Protein AF-U9SS74-F1 (afdb_monomer)

pLDDT: mean 90.5, std 5.89, range [59.97, 96.69]

Foldseek 3Di:
DAKDKDADPDFDCQPHQKTWGIKIFPCVDDPVRNVVVVVVSVVSLVVVCVDPLNVLQVVDKDWDWADDDPPMIITMIGGPPVSSVVSNVVVVCCVVPVD

Solvent-accessible surface area (backbone atoms only — not comparable to full-atom values): 5568 Å² total; per-residue (Å²): 115,79,69,48,72,50,70,50,94,71,75,51,57,91,89,44,49,52,27,58,50,27,39,40,31,41,75,86,33,52,69,69,62,42,50,52,54,52,52,54,53,51,46,53,52,50,61,57,36,66,37,80,87,29,56,56,39,65,79,45,63,48,80,48,77,43,82,76,51,91,60,33,28,35,38,34,40,36,36,40,63,68,38,40,52,54,47,51,51,50,55,51,47,27,72,74,68,78,102

Nearest PDB structures (foldseek):
  2k3i-assembly1_A  TM=3.316E-01  e=5.919E-01  Shigella flexneri 2a
  2op5-assembly2_D  TM=3.644E-01  e=1.176E+00  uncultured marine organism
  2g0j-assembly2_C  TM=2.868E-01  e=9.163E-01  Streptococcus mutans
  5ok8-assembly1_A  TM=3.237E-01  e=1.711E+00  Helicobacter pylori J99
  5loq-assembly1_E  TM=3.351E-01  e=5.262E+00  Listeria monocytogenes

Organism: Rhizophagus irregularis (strain DAOM 181602 / DAOM 197198 / MUCL 43194) (NCBI:txid747089)

Sequence (99 aa):
MTINYIIENVLSWDNKPIVKIGTIENIEGTPDSVSKALAFLGRKCLDFIDDREHAAFKKSYRIEIVPVNHPQWEFQLHISAENWFVTLKLKTLKRKYGV

Secondary structure (DSSP, 8-state):
---EEEE-SS---SSSSEEEEEEEE-TTS-HHHHHHHHHHHHHHHHHHHHSGGGTTGGGSEEEEEEEEETTEEEEEEEEPHHHHHHHHHHHHHHHHH--

Radius of gyration: 15.29 Å; Cα contacts (8 Å, |Δi|>4): 147; chains: 1; bounding box: 38×22×42 Å

Structure (mmCIF, N/CA/C/O backbone):
data_AF-U9SS74-F1
#
_entry.id   AF-U9SS74-F1
#
loop_
_atom_site.group_PDB
_atom_site.id
_atom_site.type_symbol
_atom_site.label_atom_id
_atom_site.label_alt_id
_atom_site.label_comp_id
_atom_site.label_asym_id
_atom_site.label_entity_id
_atom_site.label_seq_id
_atom_site.pdbx_PDB_ins_code
_atom_site.Cartn_x
_atom_site.Cartn_y
_atom_site.Cartn_z
_atom_site.occupancy
_atom_site.B_iso_or_equiv
_atom_site.auth_seq_id
_atom_site.auth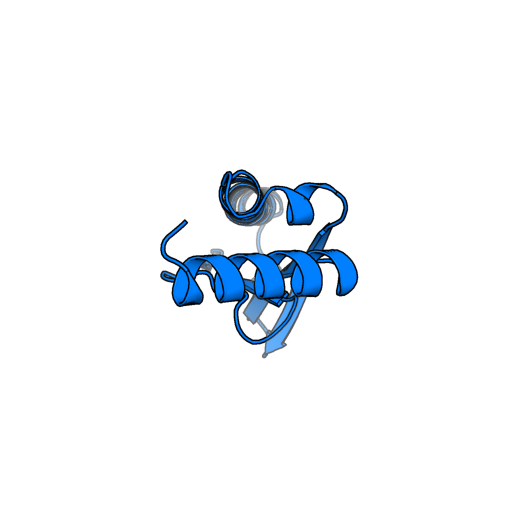_comp_id
_atom_site.auth_asym_id
_atom_site.auth_atom_id
_atom_site.pdbx_PDB_model_num
ATOM 1 N N . MET A 1 1 ? -14.116 -2.855 21.845 1.00 61.53 1 MET A N 1
ATOM 2 C CA . MET A 1 1 ? -13.990 -3.746 20.672 1.00 61.53 1 MET A CA 1
ATOM 3 C C . MET A 1 1 ? -12.518 -3.907 20.350 1.00 61.53 1 MET A C 1
ATOM 5 O O . MET A 1 1 ? -11.782 -2.939 20.511 1.00 61.53 1 MET A O 1
ATOM 9 N N . THR A 1 2 ? -12.099 -5.105 19.951 1.00 74.25 2 THR A N 1
ATOM 10 C CA . THR A 1 2 ? -10.714 -5.391 19.549 1.00 74.25 2 THR A CA 1
ATOM 11 C C . THR A 1 2 ? -10.602 -5.259 18.036 1.00 74.25 2 THR A C 1
ATOM 13 O O . THR A 1 2 ? -11.475 -5.734 17.309 1.00 74.25 2 THR A O 1
ATOM 16 N N . ILE A 1 3 ? -9.546 -4.598 17.571 1.00 85.56 3 ILE A N 1
ATOM 17 C CA . ILE A 1 3 ? -9.233 -4.502 16.146 1.00 85.56 3 ILE A CA 1
ATOM 18 C C . ILE A 1 3 ? -8.542 -5.775 15.706 1.00 85.56 3 ILE A C 1
ATOM 20 O O . ILE A 1 3 ? -7.561 -6.192 16.321 1.00 85.56 3 ILE A O 1
ATOM 24 N N . ASN A 1 4 ? -9.028 -6.332 14.604 1.00 87.81 4 ASN A N 1
ATOM 25 C CA . ASN A 1 4 ? -8.369 -7.422 13.908 1.00 87.81 4 ASN A CA 1
ATOM 26 C C . ASN A 1 4 ? -7.812 -6.878 12.597 1.00 87.81 4 ASN A C 1
ATOM 28 O O . ASN A 1 4 ? -8.474 -6.101 11.910 1.00 87.81 4 ASN A O 1
ATOM 32 N N . TYR A 1 5 ? -6.596 -7.277 12.245 1.00 89.12 5 TYR A N 1
ATOM 33 C CA . TYR A 1 5 ? -6.031 -6.973 10.939 1.00 89.12 5 TYR A CA 1
ATOM 34 C C . TYR A 1 5 ? -5.257 -8.172 10.404 1.00 89.12 5 TYR A C 1
ATOM 36 O O . TYR A 1 5 ? -4.705 -8.967 11.165 1.00 89.12 5 TYR A O 1
ATOM 44 N N . ILE A 1 6 ? -5.226 -8.287 9.082 1.00 92.25 6 ILE A N 1
ATOM 45 C CA . ILE A 1 6 ? -4.502 -9.324 8.349 1.00 92.25 6 ILE A CA 1
ATOM 46 C C . ILE A 1 6 ? -3.612 -8.620 7.333 1.00 92.25 6 ILE A C 1
ATOM 48 O O . ILE A 1 6 ? -4.040 -7.658 6.698 1.00 92.25 6 ILE A O 1
ATOM 52 N N . ILE A 1 7 ? -2.377 -9.092 7.186 1.00 92.88 7 ILE A N 1
ATOM 53 C CA . ILE A 1 7 ? -1.465 -8.651 6.130 1.00 92.88 7 ILE A CA 1
ATOM 54 C C . ILE A 1 7 ? -1.508 -9.679 5.009 1.00 92.88 7 ILE A C 1
ATOM 56 O O . ILE A 1 7 ? -1.491 -10.883 5.263 1.00 92.88 7 ILE A O 1
ATOM 60 N N . GLU A 1 8 ? -1.547 -9.198 3.774 1.00 93.19 8 GLU A N 1
ATOM 61 C CA . GLU A 1 8 ? -1.442 -10.056 2.603 1.00 93.19 8 GLU A CA 1
ATOM 62 C C . GLU A 1 8 ? -0.061 -10.718 2.557 1.00 93.19 8 GLU A C 1
ATOM 64 O O . GLU A 1 8 ? 0.974 -10.051 2.587 1.00 93.19 8 GLU A O 1
ATOM 69 N N . ASN A 1 9 ? -0.040 -12.048 2.452 1.00 87.81 9 ASN A N 1
ATOM 70 C CA . ASN A 1 9 ? 1.209 -12.815 2.403 1.00 87.81 9 ASN A CA 1
ATOM 71 C C . ASN A 1 9 ? 2.023 -12.526 1.134 1.00 87.81 9 ASN A C 1
ATOM 73 O O . ASN A 1 9 ? 3.246 -12.653 1.139 1.00 87.81 9 ASN A O 1
ATOM 77 N N . VAL A 1 10 ? 1.346 -12.167 0.038 1.00 90.12 10 VAL A N 1
ATOM 78 C CA . VAL A 1 10 ? 1.971 -11.872 -1.253 1.00 90.12 10 VAL A CA 1
ATOM 79 C C . VAL A 1 10 ? 1.448 -10.540 -1.768 1.00 90.12 10 VAL A C 1
ATOM 81 O O . VAL A 1 10 ? 0.292 -10.417 -2.167 1.00 90.12 10 VAL A O 1
ATOM 84 N N . LEU A 1 11 ? 2.334 -9.547 -1.801 1.00 92.25 11 LEU A N 1
ATOM 85 C CA . LEU A 1 11 ? 2.043 -8.225 -2.342 1.00 92.25 11 LEU A CA 1
ATOM 86 C C . LEU A 1 11 ? 2.284 -8.233 -3.853 1.00 92.25 11 LEU A C 1
ATOM 88 O O . LEU A 1 11 ? 3.406 -8.451 -4.308 1.00 92.25 11 LEU A O 1
ATOM 92 N N . SER A 1 12 ? 1.231 -8.002 -4.640 1.00 91.44 12 SER A N 1
ATOM 93 C CA . SER A 1 12 ? 1.306 -8.025 -6.103 1.00 91.44 12 SER A CA 1
ATOM 94 C C . SER A 1 12 ? 0.869 -6.705 -6.722 1.00 91.44 12 SER A C 1
ATOM 96 O O . SER A 1 12 ? -0.134 -6.114 -6.324 1.00 91.44 12 SER A O 1
ATOM 98 N N . TRP A 1 13 ? 1.618 -6.291 -7.740 1.00 93.06 13 TRP A N 1
ATOM 99 C CA . TRP A 1 13 ? 1.347 -5.142 -8.601 1.00 93.06 13 TRP A CA 1
ATOM 100 C C . TRP A 1 13 ? 1.242 -5.551 -10.076 1.00 93.06 13 TRP A C 1
ATOM 102 O O . TRP A 1 13 ? 1.140 -4.698 -10.947 1.00 93.06 13 TRP A O 1
ATOM 112 N N . ASP A 1 14 ? 1.265 -6.846 -10.397 1.00 91.31 14 ASP A N 1
ATOM 113 C CA . ASP A 1 14 ? 1.499 -7.308 -11.775 1.00 91.31 14 ASP A CA 1
ATOM 114 C C . ASP A 1 14 ? 0.352 -6.970 -12.735 1.00 91.31 14 ASP A C 1
ATOM 116 O O . ASP A 1 14 ? 0.584 -6.727 -13.916 1.00 91.31 14 ASP A O 1
ATOM 120 N N . ASN A 1 15 ? -0.876 -6.911 -12.219 1.00 91.12 15 ASN A N 1
ATOM 121 C CA . ASN A 1 15 ? -2.080 -6.768 -13.039 1.00 91.12 15 ASN A CA 1
ATOM 122 C C . ASN A 1 15 ? -2.706 -5.369 -12.977 1.00 91.12 15 ASN A C 1
ATOM 124 O O . ASN A 1 15 ? -3.490 -5.013 -13.854 1.00 91.12 15 ASN A O 1
ATOM 128 N N . LYS A 1 16 ? -2.414 -4.589 -11.931 1.00 95.00 16 LYS A N 1
ATOM 129 C CA . LYS A 1 16 ? -3.019 -3.272 -11.697 1.00 95.00 16 LYS A CA 1
ATOM 130 C C . LYS A 1 16 ? -2.106 -2.387 -10.843 1.00 95.00 16 LYS A C 1
ATOM 132 O O . LYS A 1 16 ? -1.359 -2.924 -10.024 1.00 95.00 16 LYS A O 1
ATOM 137 N N . PRO A 1 17 ? -2.219 -1.049 -10.940 1.00 95.56 17 PRO A N 1
ATOM 138 C CA . PRO A 1 17 ? -1.430 -0.102 -10.147 1.00 95.56 17 PRO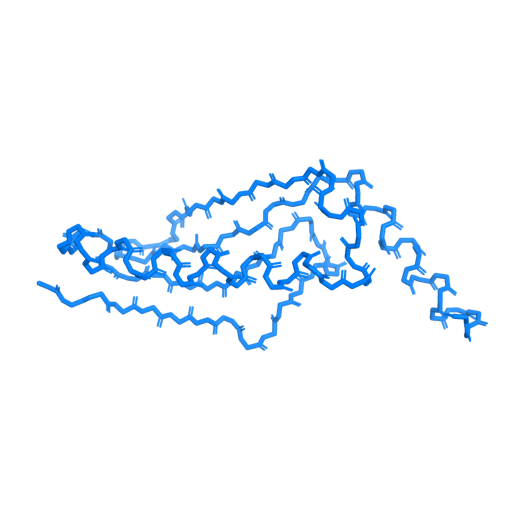 A CA 1
ATOM 139 C C . PRO A 1 17 ? -1.944 0.029 -8.696 1.00 95.56 17 PRO A C 1
ATOM 141 O O . PRO A 1 17 ? -1.938 1.113 -8.118 1.00 95.56 17 PRO A O 1
ATOM 144 N N . ILE A 1 18 ? -2.445 -1.065 -8.119 1.00 96.00 18 ILE A N 1
ATOM 145 C CA . ILE A 1 18 ? -2.999 -1.127 -6.766 1.00 96.00 18 ILE A CA 1
ATOM 146 C C . ILE A 1 18 ? -2.460 -2.385 -6.100 1.00 96.00 18 ILE A C 1
ATOM 148 O O . ILE A 1 18 ? -2.717 -3.494 -6.573 1.00 96.00 18 ILE A O 1
ATOM 152 N N . VAL A 1 19 ? -1.766 -2.203 -4.983 1.00 96.00 19 VAL A N 1
ATOM 153 C CA . VAL A 1 19 ? -1.250 -3.280 -4.142 1.00 96.00 19 VAL A CA 1
ATOM 154 C C . VAL A 1 19 ? -2.108 -3.354 -2.893 1.00 96.00 19 VAL A C 1
ATOM 156 O O . VAL A 1 19 ? -2.185 -2.399 -2.122 1.00 96.00 19 VAL A O 1
ATOM 159 N N . LYS A 1 20 ? -2.769 -4.492 -2.692 1.00 96.25 20 LYS A N 1
ATOM 160 C CA . LYS A 1 20 ? -3.489 -4.770 -1.450 1.00 96.25 20 LYS A CA 1
ATOM 161 C C . LYS A 1 20 ? -2.471 -5.171 -0.387 1.00 96.25 20 LYS A C 1
ATOM 163 O O . LYS A 1 20 ? -1.723 -6.120 -0.593 1.00 96.25 20 LYS A O 1
ATOM 168 N N . ILE A 1 21 ? -2.432 -4.431 0.714 1.00 96.31 21 ILE A N 1
ATOM 169 C CA . ILE A 1 21 ? -1.460 -4.624 1.799 1.00 96.31 21 ILE A CA 1
ATOM 170 C C . ILE A 1 21 ? -2.050 -5.493 2.898 1.00 96.31 21 ILE A C 1
ATOM 172 O O . ILE A 1 21 ? -1.362 -6.322 3.489 1.00 96.31 21 ILE A O 1
ATOM 176 N N . GLY A 1 22 ? -3.333 -5.300 3.175 1.00 95.25 22 GLY A N 1
ATOM 177 C CA . GLY A 1 22 ? -4.020 -6.015 4.228 1.00 95.25 22 GLY A CA 1
ATOM 178 C C . GLY A 1 22 ? -5.460 -5.571 4.382 1.00 95.25 22 GLY A C 1
ATOM 179 O O . GLY A 1 22 ? -5.943 -4.691 3.665 1.00 95.25 22 GLY A O 1
ATOM 180 N N . THR A 1 23 ? -6.131 -6.179 5.346 1.00 94.81 23 THR A N 1
ATOM 181 C CA . THR A 1 23 ? -7.488 -5.833 5.759 1.00 94.81 23 THR A CA 1
ATOM 182 C C . THR A 1 23 ? -7.494 -5.456 7.231 1.00 94.81 23 THR A C 1
ATOM 184 O O . THR A 1 23 ? -6.758 -6.036 8.028 1.00 94.81 23 THR A O 1
ATOM 187 N N . ILE A 1 24 ? -8.334 -4.495 7.594 1.00 93.00 24 ILE A N 1
ATOM 188 C CA . ILE A 1 24 ? -8.629 -4.119 8.974 1.00 93.00 24 ILE A CA 1
ATOM 189 C C . ILE A 1 24 ? -10.126 -4.284 9.217 1.00 93.00 24 ILE A C 1
ATOM 191 O O . ILE A 1 24 ? -10.950 -3.897 8.391 1.00 93.00 24 ILE A O 1
ATOM 195 N N . GLU A 1 25 ? -10.475 -4.864 10.354 1.00 92.50 25 GLU A N 1
ATOM 196 C CA . GLU A 1 25 ? -11.847 -5.018 10.817 1.00 92.50 25 GLU A CA 1
ATOM 197 C C . GLU A 1 25 ? -12.069 -4.187 12.077 1.00 92.50 25 GLU A C 1
ATOM 199 O O . GLU A 1 25 ? -11.168 -4.036 12.907 1.00 92.50 25 GLU A O 1
ATOM 204 N N . ASN A 1 26 ? -13.293 -3.682 12.237 1.00 86.19 26 ASN A N 1
ATOM 205 C CA . ASN A 1 26 ? -13.713 -2.898 13.401 1.00 86.19 26 ASN A CA 1
ATOM 206 C C . ASN A 1 26 ? -12.887 -1.614 13.586 1.00 86.19 26 ASN A C 1
ATOM 208 O O . ASN A 1 26 ? -12.446 -1.302 14.692 1.00 86.19 26 ASN A O 1
ATOM 212 N N . ILE A 1 27 ? -12.704 -0.837 12.509 1.00 83.06 27 ILE A N 1
ATOM 213 C CA . ILE A 1 27 ? -12.001 0.463 12.547 1.00 83.06 27 ILE A CA 1
ATOM 214 C C . ILE A 1 27 ? -12.647 1.486 13.509 1.00 83.06 27 ILE A C 1
ATOM 216 O O . ILE A 1 27 ? -12.026 2.478 13.868 1.00 83.06 27 ILE A O 1
ATOM 220 N N . GLU A 1 28 ? -13.866 1.214 13.977 1.00 82.62 28 GLU A N 1
ATOM 221 C CA . GLU A 1 28 ? -14.590 1.957 15.020 1.00 82.62 28 GLU A CA 1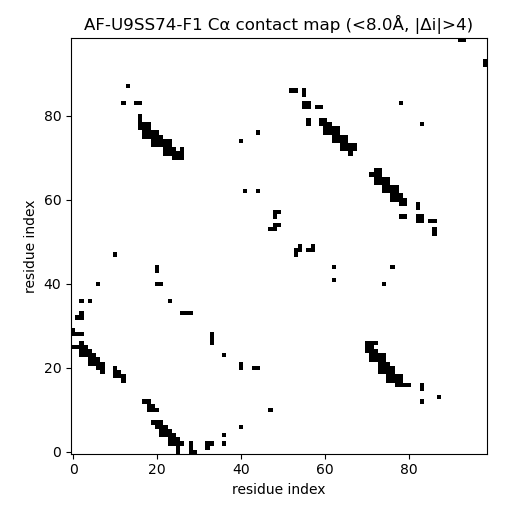
ATOM 222 C C . GLU A 1 28 ? -14.107 1.631 16.453 1.00 82.62 28 GLU A C 1
ATOM 224 O O . GLU A 1 28 ? -14.708 2.055 17.440 1.00 82.62 28 GLU A O 1
ATOM 229 N N . GLY A 1 29 ? -13.025 0.854 16.589 1.00 84.00 29 GLY A N 1
ATOM 230 C CA . GLY A 1 29 ? -12.345 0.580 17.855 1.00 84.00 29 GLY A CA 1
ATOM 231 C C . GLY A 1 29 ? -11.721 1.822 18.512 1.00 84.00 29 GLY A C 1
ATOM 232 O O . GLY A 1 29 ? -11.908 2.962 18.091 1.00 84.00 29 GLY A O 1
ATOM 233 N N . THR A 1 30 ? -10.947 1.623 19.585 1.00 88.56 30 THR A N 1
ATOM 234 C CA . THR A 1 30 ? -10.330 2.762 20.290 1.00 88.56 30 THR A CA 1
ATOM 235 C C . THR A 1 30 ? -9.265 3.436 19.412 1.00 88.56 30 THR A C 1
ATOM 237 O O . THR A 1 30 ? -8.488 2.719 18.775 1.00 88.56 30 THR A O 1
ATOM 240 N N . PRO A 1 31 ? -9.133 4.778 19.424 1.00 89.38 31 PRO A N 1
ATOM 241 C CA . PRO A 1 31 ? -8.155 5.486 18.589 1.00 89.38 31 PRO A CA 1
ATOM 242 C C . PRO A 1 31 ? -6.710 4.978 18.721 1.00 89.38 31 PRO A C 1
ATOM 244 O O . PRO A 1 31 ? -5.983 4.912 17.731 1.00 89.38 31 PRO A O 1
ATOM 247 N N . ASP A 1 32 ? -6.292 4.562 19.921 1.00 91.06 32 ASP A N 1
ATOM 248 C CA . ASP A 1 32 ? -4.962 3.978 20.154 1.00 91.06 32 ASP A CA 1
ATOM 249 C C . ASP A 1 32 ? -4.786 2.638 19.419 1.00 91.06 32 ASP A C 1
ATOM 251 O O . ASP A 1 32 ? -3.791 2.427 18.728 1.00 91.06 32 ASP A O 1
ATOM 255 N N . SER A 1 33 ? -5.779 1.748 19.496 1.00 89.19 33 SER A N 1
ATOM 256 C CA . SER A 1 33 ? -5.717 0.468 18.784 1.00 89.19 33 SER A CA 1
ATOM 257 C C . SER A 1 33 ? -5.761 0.662 17.265 1.00 89.19 33 SER A C 1
ATOM 259 O O . SER A 1 33 ? -4.985 0.026 16.548 1.00 89.19 33 SER A O 1
ATOM 261 N N . VAL A 1 34 ? -6.610 1.582 16.779 1.00 89.44 34 VAL A N 1
ATOM 262 C CA . VAL A 1 34 ? -6.740 1.896 15.347 1.00 89.44 34 VAL A CA 1
ATOM 263 C C . VAL A 1 34 ? -5.425 2.452 14.824 1.00 89.44 34 VAL A C 1
ATOM 265 O O . VAL A 1 34 ? -4.879 1.937 13.852 1.00 89.44 34 VAL A O 1
ATOM 268 N N . SER A 1 35 ? -4.869 3.463 15.494 1.00 90.81 35 SER A N 1
ATOM 269 C CA . SER A 1 35 ? -3.631 4.108 15.054 1.00 90.81 35 SER A CA 1
ATOM 270 C C . SER A 1 35 ? -2.451 3.135 15.011 1.00 90.81 35 SER A C 1
ATOM 272 O O . SER A 1 35 ? -1.689 3.167 14.048 1.00 90.81 35 SER A O 1
ATOM 274 N N . LYS A 1 36 ? -2.332 2.210 15.974 1.00 92.06 36 LYS A N 1
ATOM 275 C CA . LYS A 1 36 ? -1.303 1.155 15.958 1.00 92.06 36 LYS A CA 1
ATOM 276 C C . LYS A 1 36 ? -1.452 0.206 14.769 1.00 92.06 36 LYS A C 1
ATOM 278 O O . LYS A 1 36 ? -0.460 -0.069 14.095 1.00 92.06 36 LYS A O 1
ATOM 283 N N . ALA A 1 37 ? -2.668 -0.266 14.488 1.00 90.56 37 ALA A N 1
ATOM 284 C CA . ALA A 1 37 ? -2.923 -1.143 13.344 1.00 90.56 37 ALA A CA 1
ATOM 285 C C . ALA A 1 37 ? -2.627 -0.432 12.011 1.00 90.56 37 ALA A C 1
ATOM 287 O O . ALA A 1 37 ? -1.914 -0.970 11.163 1.00 90.56 37 ALA A O 1
ATOM 288 N N . LEU A 1 38 ? -3.096 0.810 11.854 1.00 91.69 38 LEU A N 1
ATOM 289 C CA . LEU A 1 38 ? -2.854 1.613 10.654 1.00 91.69 38 LEU A CA 1
ATOM 290 C C . LEU A 1 38 ? -1.373 1.961 10.473 1.00 91.69 38 LEU A C 1
ATOM 292 O O . LEU A 1 38 ? -0.871 1.905 9.355 1.00 91.69 38 LEU A O 1
ATOM 296 N N . ALA A 1 39 ? -0.650 2.275 11.550 1.00 92.69 39 ALA A N 1
ATOM 297 C CA . ALA A 1 39 ? 0.787 2.532 11.489 1.00 92.69 39 ALA A CA 1
ATOM 298 C C . ALA A 1 39 ? 1.570 1.284 11.053 1.00 92.69 39 ALA A C 1
ATOM 300 O O . ALA A 1 39 ? 2.527 1.390 10.284 1.00 92.69 39 ALA A O 1
ATOM 301 N N . PHE A 1 40 ? 1.154 0.099 11.507 1.00 93.00 40 PHE A N 1
ATOM 302 C CA . PHE A 1 40 ? 1.781 -1.160 11.116 1.00 93.00 40 PHE A CA 1
ATOM 303 C C . PHE A 1 40 ? 1.537 -1.493 9.636 1.00 93.00 40 PHE A C 1
ATOM 305 O O . PHE A 1 40 ? 2.488 -1.791 8.914 1.00 93.00 40 PHE A O 1
ATOM 312 N N . LEU A 1 41 ? 0.296 -1.357 9.157 1.00 93.56 41 LEU A N 1
ATOM 313 C CA . LEU A 1 41 ? -0.052 -1.518 7.738 1.00 93.56 41 LEU A CA 1
ATOM 314 C C . LEU A 1 41 ? 0.636 -0.462 6.857 1.00 93.56 41 LEU A C 1
ATOM 316 O O . LEU A 1 41 ? 1.197 -0.788 5.813 1.00 93.56 41 LEU A O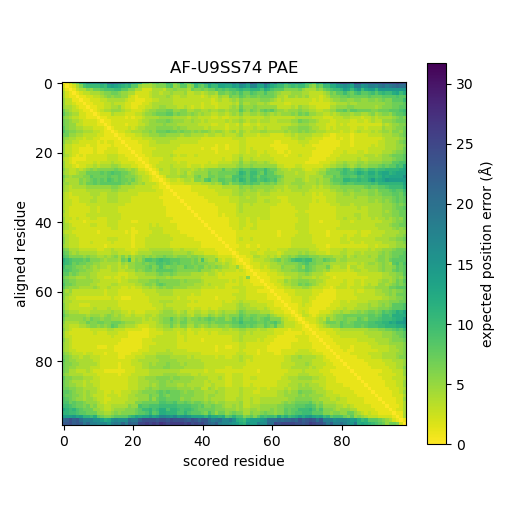 1
ATOM 320 N N . GLY A 1 42 ? 0.686 0.789 7.316 1.00 93.31 42 GLY A N 1
ATOM 321 C CA . GLY A 1 42 ? 1.410 1.874 6.657 1.00 93.31 42 GLY A CA 1
ATOM 322 C C . GLY A 1 42 ? 2.901 1.574 6.517 1.00 93.31 42 GLY A C 1
ATOM 323 O O . GLY A 1 42 ? 3.470 1.782 5.448 1.00 93.31 42 GLY A O 1
ATOM 324 N N . ARG A 1 43 ? 3.534 0.998 7.547 1.00 93.81 43 ARG A N 1
ATOM 325 C CA . ARG A 1 43 ? 4.929 0.545 7.455 1.00 93.81 43 ARG A CA 1
ATOM 326 C C . ARG A 1 43 ? 5.109 -0.538 6.395 1.00 93.81 43 ARG A C 1
ATOM 328 O O . ARG A 1 43 ? 6.104 -0.499 5.688 1.00 93.81 43 ARG A O 1
ATOM 335 N N . LYS A 1 44 ? 4.139 -1.437 6.209 1.00 94.50 44 LYS A N 1
ATOM 336 C CA . LYS A 1 44 ? 4.197 -2.441 5.134 1.00 94.50 44 LYS A CA 1
ATOM 337 C C . LYS A 1 44 ? 4.102 -1.843 3.733 1.00 94.50 44 LYS A C 1
ATOM 339 O O . LYS A 1 44 ? 4.773 -2.348 2.837 1.00 94.50 44 LYS A O 1
ATOM 344 N N . CYS A 1 45 ? 3.372 -0.741 3.543 1.00 93.38 45 CYS A N 1
ATOM 345 C CA . CYS A 1 45 ? 3.463 0.028 2.296 1.00 93.38 45 CYS A CA 1
ATOM 346 C C . CYS A 1 45 ? 4.882 0.542 2.055 1.00 93.38 45 CYS A C 1
ATOM 348 O O . CYS A 1 45 ? 5.382 0.435 0.938 1.00 93.38 45 CYS A O 1
ATOM 350 N N . LEU A 1 46 ? 5.504 1.110 3.094 1.00 91.25 46 LEU A N 1
ATOM 351 C CA . LEU A 1 46 ? 6.851 1.672 3.007 1.00 91.25 46 LEU A CA 1
ATOM 352 C C . LEU A 1 46 ? 7.888 0.584 2.713 1.00 91.25 46 LEU A C 1
ATOM 354 O O . LEU A 1 46 ? 8.629 0.728 1.749 1.00 91.25 46 LEU A O 1
ATOM 358 N N . ASP A 1 47 ? 7.855 -0.530 3.454 1.00 92.50 47 ASP A N 1
ATOM 359 C CA . ASP A 1 47 ? 8.709 -1.703 3.222 1.00 92.50 47 ASP A CA 1
ATOM 360 C C . ASP A 1 47 ? 8.609 -2.169 1.755 1.00 92.50 47 ASP A C 1
ATOM 362 O O . ASP A 1 47 ? 9.615 -2.465 1.115 1.00 92.50 47 ASP A O 1
ATOM 366 N N . PHE A 1 48 ? 7.389 -2.199 1.204 1.00 92.06 48 PHE A N 1
ATOM 367 C CA . PHE A 1 48 ? 7.145 -2.618 -0.172 1.00 92.06 48 PHE A CA 1
ATOM 368 C C . PHE A 1 48 ? 7.710 -1.636 -1.205 1.00 92.06 48 PHE A C 1
ATOM 370 O O . PHE A 1 48 ? 8.374 -2.069 -2.145 1.00 92.06 48 PHE A O 1
ATOM 377 N N . ILE A 1 49 ? 7.473 -0.325 -1.073 1.00 91.81 49 ILE A N 1
ATOM 378 C CA . ILE A 1 49 ? 8.030 0.652 -2.028 1.00 91.81 49 ILE A CA 1
ATOM 379 C C . ILE A 1 49 ? 9.537 0.838 -1.854 1.00 91.81 49 ILE A C 1
ATOM 381 O O . ILE A 1 49 ? 10.184 1.321 -2.783 1.00 91.81 49 ILE A O 1
ATOM 385 N N . ASP A 1 50 ? 10.093 0.473 -0.692 1.00 90.56 50 ASP A N 1
ATOM 386 C CA . ASP A 1 50 ? 11.520 0.576 -0.398 1.00 90.56 50 ASP A CA 1
ATOM 387 C C . ASP A 1 50 ? 12.400 -0.427 -1.139 1.00 90.56 50 ASP A C 1
ATOM 389 O O . ASP A 1 50 ? 13.602 -0.172 -1.290 1.00 90.56 50 ASP A O 1
ATOM 393 N N . ASP A 1 51 ? 11.798 -1.471 -1.707 1.00 87.69 51 ASP A N 1
ATOM 394 C CA . ASP A 1 51 ? 12.470 -2.407 -2.598 1.00 87.69 51 ASP A CA 1
ATOM 395 C C . ASP A 1 51 ? 13.125 -1.683 -3.792 1.00 87.69 51 ASP A C 1
ATOM 397 O O . ASP A 1 51 ? 12.551 -0.788 -4.426 1.00 87.69 51 ASP A O 1
ATOM 401 N N . ARG A 1 52 ? 14.354 -2.089 -4.132 1.00 80.25 52 ARG A N 1
ATOM 402 C CA . ARG A 1 52 ? 15.099 -1.543 -5.276 1.00 80.25 52 ARG A CA 1
ATOM 403 C C . ARG A 1 52 ? 14.354 -1.749 -6.592 1.00 80.25 52 ARG A C 1
ATOM 405 O O . ARG A 1 52 ? 14.443 -0.893 -7.470 1.00 80.25 52 ARG A O 1
ATOM 412 N N . GLU A 1 53 ? 13.613 -2.845 -6.734 1.00 84.31 53 GLU A N 1
ATOM 413 C CA . GLU A 1 53 ? 12.805 -3.121 -7.923 1.00 84.31 53 GLU A CA 1
ATOM 414 C C . GLU A 1 53 ? 11.623 -2.154 -8.069 1.00 84.31 53 GLU A C 1
ATOM 416 O O . GLU A 1 53 ? 11.091 -1.978 -9.164 1.00 84.31 53 GLU A O 1
ATOM 421 N N . HIS A 1 54 ? 11.247 -1.478 -6.984 1.00 87.38 54 HIS A N 1
ATOM 422 C CA . HIS A 1 54 ? 10.091 -0.594 -6.896 1.00 87.38 54 HIS A CA 1
ATOM 423 C C . HIS A 1 54 ? 10.470 0.893 -6.856 1.00 87.38 54 HIS A C 1
ATOM 425 O O . HIS A 1 54 ? 9.625 1.739 -6.568 1.00 87.38 54 HIS A O 1
ATOM 431 N N . ALA A 1 55 ? 11.710 1.257 -7.205 1.00 85.12 55 ALA A N 1
ATOM 432 C CA . ALA A 1 55 ? 12.210 2.633 -7.113 1.00 85.12 55 ALA A CA 1
ATOM 433 C C . ALA A 1 55 ? 11.311 3.687 -7.796 1.00 85.12 55 ALA A C 1
ATOM 435 O O . ALA A 1 55 ? 11.192 4.811 -7.308 1.00 85.12 55 ALA A O 1
ATOM 436 N N . ALA A 1 56 ? 10.643 3.338 -8.903 1.00 88.44 56 ALA A N 1
ATOM 437 C CA . ALA A 1 56 ? 9.709 4.242 -9.575 1.00 88.44 56 ALA A CA 1
ATOM 438 C C . ALA A 1 56 ? 8.445 4.523 -8.742 1.00 88.44 56 ALA A C 1
ATOM 440 O O . ALA A 1 56 ? 7.906 5.623 -8.817 1.00 88.44 56 ALA A O 1
ATOM 441 N N . PHE A 1 57 ? 7.992 3.577 -7.913 1.00 92.44 57 PHE A N 1
ATOM 442 C CA . PHE A 1 57 ? 6.792 3.732 -7.085 1.00 92.44 57 PHE A CA 1
ATOM 443 C C . PHE A 1 57 ? 6.983 4.805 -6.005 1.00 92.44 57 PHE A C 1
ATOM 445 O O . PHE A 1 57 ? 6.039 5.520 -5.683 1.00 92.44 57 PHE A O 1
ATOM 452 N N . LYS A 1 58 ? 8.218 5.010 -5.520 1.00 89.06 58 LYS A N 1
ATOM 453 C CA . LYS A 1 58 ? 8.539 6.056 -4.530 1.00 89.06 58 LYS A CA 1
ATOM 454 C C . LYS A 1 58 ? 8.290 7.478 -5.027 1.00 89.06 58 LYS A C 1
ATOM 456 O O . LYS A 1 58 ? 8.095 8.374 -4.213 1.00 89.06 58 LYS A O 1
ATOM 461 N N . LYS A 1 59 ? 8.315 7.704 -6.346 1.00 89.44 59 LYS A N 1
ATOM 462 C CA . LYS A 1 59 ? 8.129 9.044 -6.925 1.00 89.44 59 LYS A CA 1
ATOM 463 C C . LYS A 1 59 ? 6.732 9.594 -6.657 1.00 89.44 59 LYS A C 1
ATOM 465 O O . LYS A 1 59 ? 6.570 10.796 -6.489 1.00 89.44 59 LYS A O 1
ATOM 470 N N . SER A 1 60 ? 5.725 8.725 -6.686 1.00 91.50 60 SER A N 1
ATOM 471 C CA . SER A 1 60 ? 4.336 9.098 -6.450 1.00 91.50 60 SER A CA 1
ATOM 472 C C . SER A 1 60 ? 3.528 7.857 -6.098 1.00 91.50 60 SER A C 1
ATOM 474 O O . SER A 1 60 ? 3.404 6.933 -6.910 1.00 91.50 60 SER A O 1
ATOM 476 N N . TYR A 1 61 ? 2.982 7.865 -4.886 1.00 94.06 61 TYR A N 1
ATOM 477 C CA . TYR A 1 61 ? 2.094 6.840 -4.367 1.00 94.06 61 TYR A CA 1
ATOM 478 C C . TYR A 1 61 ? 1.034 7.473 -3.4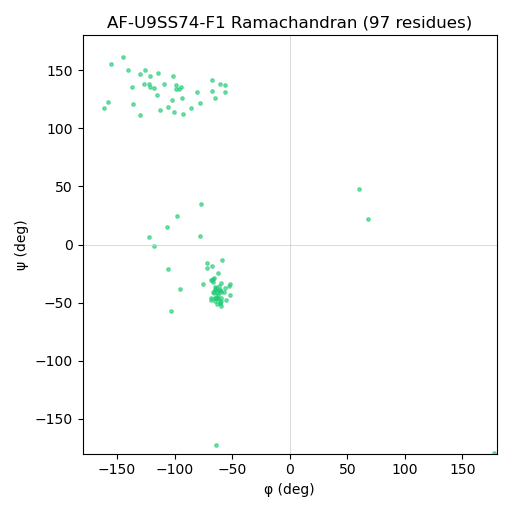67 1.00 94.06 61 TYR A C 1
ATOM 480 O O . TYR A 1 61 ? 1.191 8.595 -2.980 1.00 94.06 61 TYR A O 1
ATOM 488 N N . ARG A 1 62 ? -0.048 6.737 -3.234 1.00 95.31 62 ARG A N 1
ATOM 489 C CA . ARG A 1 62 ? -1.114 7.107 -2.306 1.00 95.31 62 ARG A CA 1
ATOM 490 C C . ARG A 1 62 ? -1.509 5.883 -1.497 1.00 95.31 62 ARG A C 1
ATOM 492 O O . ARG A 1 62 ? -1.646 4.799 -2.050 1.00 95.31 62 ARG A O 1
ATOM 499 N N . ILE A 1 63 ? -1.672 6.055 -0.194 1.00 95.06 63 ILE A N 1
ATOM 500 C CA . ILE A 1 63 ? -2.172 5.006 0.692 1.00 95.06 63 ILE A CA 1
ATOM 501 C C . ILE A 1 63 ? -3.636 5.322 0.971 1.00 95.06 63 ILE A C 1
ATOM 503 O O . ILE A 1 63 ? -3.947 6.429 1.407 1.00 95.06 63 ILE A O 1
ATOM 507 N N . GLU A 1 64 ? -4.522 4.372 0.698 1.00 94.75 64 GLU A N 1
ATOM 508 C CA . GLU A 1 64 ? -5.959 4.514 0.924 1.00 94.75 64 GLU A CA 1
ATOM 509 C C . GLU A 1 64 ? -6.488 3.375 1.787 1.00 94.75 64 GLU A C 1
ATOM 511 O O . GLU A 1 64 ? -5.972 2.257 1.770 1.00 94.75 64 GLU A O 1
ATOM 516 N N . ILE A 1 65 ? -7.539 3.684 2.542 1.00 92.94 65 ILE A N 1
ATOM 517 C CA . ILE A 1 65 ? -8.325 2.704 3.281 1.00 92.94 65 ILE A CA 1
ATOM 518 C C . ILE A 1 65 ? -9.700 2.687 2.626 1.00 92.94 65 ILE A C 1
ATOM 520 O O . ILE A 1 65 ? -10.396 3.701 2.623 1.00 92.94 65 ILE A O 1
ATOM 524 N N . VAL A 1 66 ? -10.070 1.554 2.041 1.00 93.50 66 VAL A N 1
ATOM 525 C CA . VAL A 1 66 ? -11.266 1.428 1.204 1.00 93.50 66 VAL A CA 1
ATOM 526 C C . VAL A 1 66 ? -12.250 0.475 1.879 1.00 93.50 66 VAL A C 1
ATOM 528 O O . VAL A 1 66 ? -11.848 -0.623 2.262 1.00 93.50 66 VAL A O 1
ATOM 531 N N . PRO A 1 67 ? -13.530 0.845 2.056 1.00 91.88 67 PRO A N 1
ATOM 532 C CA . PRO A 1 67 ? -14.509 -0.077 2.616 1.00 91.88 67 PRO A CA 1
ATOM 533 C C . PRO A 1 67 ? -14.756 -1.229 1.635 1.00 91.88 67 PRO A C 1
ATOM 535 O O . PRO A 1 67 ? -14.980 -0.993 0.448 1.00 91.88 67 PRO A O 1
ATOM 538 N N . VAL A 1 68 ? -14.734 -2.470 2.129 1.00 90.44 68 VAL A N 1
ATOM 539 C CA . VAL A 1 68 ? -15.089 -3.658 1.329 1.00 90.44 68 VAL A CA 1
ATOM 540 C C . VAL A 1 68 ? -16.487 -4.128 1.693 1.00 90.44 68 VAL A C 1
ATOM 542 O O . VAL A 1 68 ? -17.373 -4.191 0.846 1.00 90.44 68 VAL A O 1
ATOM 545 N N . ASN A 1 69 ? -16.688 -4.430 2.973 1.00 89.50 69 ASN A N 1
ATOM 546 C CA . ASN A 1 69 ? -17.973 -4.806 3.542 1.00 89.50 69 ASN A CA 1
ATOM 547 C C . ASN A 1 69 ? -17.911 -4.533 5.039 1.00 89.50 69 ASN A C 1
ATOM 549 O O . ASN A 1 69 ? -17.029 -5.070 5.696 1.00 89.50 69 ASN A O 1
ATOM 553 N N . HIS A 1 70 ? -18.806 -3.716 5.589 1.00 84.56 70 HIS A N 1
ATOM 554 C CA . HIS A 1 70 ? -18.746 -3.359 7.006 1.00 84.56 70 HIS A CA 1
ATOM 555 C C . HIS A 1 70 ? -18.765 -4.621 7.905 1.00 84.56 70 HIS A C 1
ATOM 557 O O . HIS A 1 70 ? -19.614 -5.489 7.691 1.00 84.56 70 HIS A O 1
ATOM 563 N N . PRO A 1 71 ? -17.859 -4.751 8.900 1.00 88.19 71 PRO A N 1
ATOM 564 C CA . PRO A 1 71 ? -16.903 -3.752 9.401 1.00 88.19 71 PRO A CA 1
ATOM 565 C C . PRO A 1 71 ? -15.466 -3.883 8.840 1.00 88.19 71 PRO A C 1
ATOM 567 O O . PRO A 1 71 ? -14.514 -3.455 9.492 1.00 88.19 71 PRO A O 1
ATOM 570 N N . GLN A 1 72 ? -15.290 -4.477 7.660 1.00 92.69 72 GLN A N 1
ATOM 571 C CA . GLN A 1 72 ? -14.015 -4.747 6.990 1.00 92.69 72 GLN A CA 1
ATOM 572 C C . GLN A 1 72 ? -13.633 -3.681 5.949 1.00 92.69 72 GLN A C 1
ATOM 574 O O . GLN A 1 72 ? -14.417 -3.291 5.075 1.00 92.69 72 GLN A O 1
ATOM 579 N N . TRP A 1 73 ? -12.371 -3.268 6.017 1.00 94.88 73 TRP A N 1
ATOM 580 C CA . TRP A 1 73 ? -11.746 -2.284 5.145 1.00 94.88 73 TRP A CA 1
ATOM 581 C C . TRP A 1 73 ? -10.421 -2.817 4.606 1.00 94.88 73 TRP A C 1
ATOM 583 O O . TRP A 1 73 ? -9.698 -3.537 5.293 1.00 94.88 73 TRP A O 1
ATOM 593 N N . GLU A 1 74 ? -10.080 -2.437 3.384 1.00 95.19 74 GLU A N 1
ATOM 594 C CA . GLU A 1 74 ? -8.827 -2.770 2.721 1.00 95.19 74 GLU A CA 1
ATOM 595 C C . GLU A 1 74 ? -7.828 -1.630 2.810 1.00 95.19 74 GLU A C 1
ATOM 597 O O . GLU A 1 74 ? -8.145 -0.485 2.504 1.00 95.19 74 GLU A O 1
ATOM 602 N N . PHE A 1 75 ? -6.593 -1.966 3.163 1.00 95.50 75 PHE A N 1
ATOM 603 C CA . PHE A 1 75 ? -5.462 -1.056 3.110 1.00 95.50 75 PHE A CA 1
ATOM 604 C C . PHE A 1 75 ? -4.765 -1.222 1.758 1.00 95.50 75 PHE A C 1
ATOM 606 O O . PHE A 1 75 ? -4.199 -2.281 1.463 1.00 95.50 75 PHE A O 1
ATOM 613 N N . GLN A 1 76 ? -4.841 -0.196 0.917 1.00 96.12 76 GLN A N 1
ATOM 614 C CA . GLN A 1 76 ? -4.386 -0.228 -0.468 1.00 96.12 76 GLN A CA 1
ATOM 615 C C . GLN A 1 76 ? -3.260 0.783 -0.694 1.00 96.12 76 GLN A C 1
ATOM 617 O O . GLN A 1 76 ? -3.336 1.940 -0.283 1.00 96.12 76 GLN A O 1
ATOM 622 N N . LEU A 1 77 ? -2.212 0.350 -1.390 1.00 96.69 77 LEU A N 1
ATOM 623 C CA . LEU A 1 77 ? -1.176 1.215 -1.936 1.00 96.69 77 LEU A CA 1
ATOM 624 C C . LEU A 1 77 ? -1.451 1.428 -3.426 1.00 96.69 77 LEU A C 1
ATOM 626 O O . LEU A 1 77 ? -1.347 0.507 -4.235 1.00 96.69 77 LEU A O 1
ATOM 630 N N . HIS A 1 78 ? -1.770 2.661 -3.786 1.00 96.50 78 HIS A N 1
ATOM 631 C CA . HIS A 1 78 ? -1.989 3.100 -5.153 1.00 96.50 78 HIS A CA 1
ATOM 632 C C . HIS A 1 78 ? -0.688 3.655 -5.717 1.00 96.50 78 HIS A C 1
ATOM 634 O O . HIS 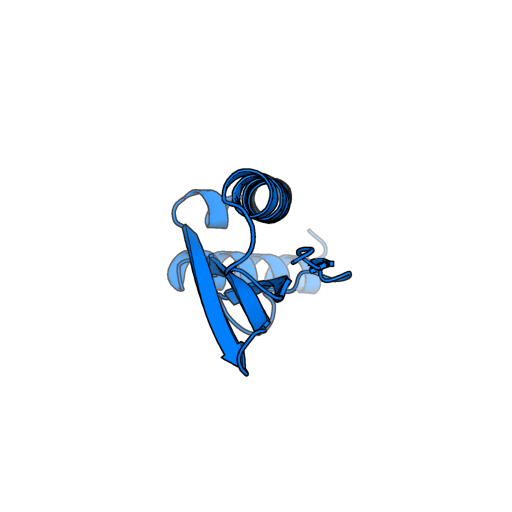A 1 78 ? -0.077 4.563 -5.150 1.00 96.50 78 HIS A O 1
ATOM 640 N N . ILE A 1 79 ? -0.286 3.117 -6.857 1.00 96.06 79 ILE A N 1
ATOM 641 C CA . ILE A 1 79 ? 0.892 3.533 -7.608 1.00 96.06 79 ILE A CA 1
ATOM 642 C C . ILE A 1 79 ? 0.402 4.411 -8.762 1.00 96.06 79 ILE A C 1
ATOM 644 O O . ILE A 1 79 ? -0.667 4.163 -9.323 1.00 96.06 79 ILE A O 1
ATOM 648 N N . SER A 1 80 ? 1.156 5.442 -9.154 1.00 94.81 80 SER A N 1
ATOM 649 C CA . SER A 1 80 ? 0.798 6.166 -10.379 1.00 94.81 80 SER A CA 1
ATOM 650 C C . SER A 1 80 ? 0.834 5.217 -11.585 1.00 94.81 80 SER A C 1
ATOM 652 O O . SER A 1 80 ? 1.745 4.396 -11.721 1.00 94.81 80 SER A O 1
ATOM 654 N N . ALA A 1 81 ? -0.154 5.320 -12.479 1.00 93.94 81 ALA A N 1
ATOM 655 C CA . ALA A 1 81 ? -0.224 4.450 -13.655 1.00 93.94 81 ALA A CA 1
ATOM 656 C C . ALA A 1 81 ? 1.056 4.540 -14.506 1.00 93.94 81 ALA A C 1
ATOM 658 O O . ALA A 1 81 ? 1.549 3.524 -14.986 1.00 93.94 81 ALA A O 1
ATOM 659 N N . GLU A 1 82 ? 1.635 5.737 -14.627 1.00 94.19 82 GLU A N 1
ATOM 660 C CA . GLU A 1 82 ? 2.904 5.962 -15.321 1.00 94.19 82 GLU A CA 1
ATOM 661 C C . GLU A 1 82 ? 4.056 5.164 -14.694 1.00 94.19 82 GLU A C 1
ATOM 663 O O . GLU A 1 82 ? 4.715 4.384 -15.384 1.00 94.19 82 GLU A O 1
ATOM 668 N N . ASN A 1 83 ? 4.268 5.294 -13.379 1.00 93.12 83 ASN A N 1
ATOM 669 C CA . ASN A 1 83 ? 5.333 4.568 -12.686 1.00 93.12 83 ASN A CA 1
ATOM 670 C C . ASN A 1 83 ? 5.097 3.055 -12.743 1.00 93.12 83 ASN A C 1
ATOM 672 O O . ASN A 1 83 ? 6.044 2.291 -12.922 1.00 93.12 83 ASN A O 1
ATOM 676 N N . TRP A 1 84 ? 3.839 2.620 -12.644 1.00 95.25 84 TRP A N 1
ATOM 677 C CA . TRP A 1 84 ? 3.455 1.220 -12.785 1.00 95.25 84 TRP A CA 1
ATOM 678 C C . TRP A 1 84 ? 3.817 0.652 -14.163 1.00 95.25 84 TRP A C 1
ATOM 680 O O . TRP A 1 84 ? 4.502 -0.369 -14.238 1.00 95.25 84 TRP A O 1
ATOM 690 N N . PHE A 1 85 ? 3.444 1.334 -15.253 1.00 93.88 85 PHE A N 1
ATOM 691 C CA . PHE A 1 85 ? 3.780 0.902 -16.613 1.00 93.88 85 PHE A CA 1
ATOM 692 C C . PHE A 1 85 ? 5.290 0.858 -16.861 1.00 93.88 85 PHE A C 1
ATOM 694 O O . PHE A 1 85 ? 5.780 -0.081 -17.495 1.00 93.88 85 PHE A O 1
ATOM 701 N N . VAL A 1 86 ? 6.043 1.837 -16.348 1.00 91.12 86 VAL A N 1
ATOM 702 C CA . VAL A 1 86 ? 7.510 1.853 -16.447 1.00 91.12 86 VAL A CA 1
ATOM 703 C C . VAL A 1 86 ? 8.107 0.621 -15.767 1.00 91.12 86 VAL A C 1
ATOM 705 O O . VAL A 1 86 ? 8.880 -0.107 -16.396 1.00 91.12 86 VAL A O 1
ATOM 708 N N . THR A 1 87 ? 7.719 0.334 -14.523 1.00 91.94 87 THR A N 1
ATOM 709 C CA . THR A 1 87 ? 8.229 -0.834 -13.791 1.00 91.94 87 THR A CA 1
ATOM 710 C C . THR A 1 87 ? 7.794 -2.147 -14.446 1.00 91.94 87 THR A C 1
ATOM 712 O O . THR A 1 87 ? 8.608 -3.063 -14.576 1.00 91.94 87 THR A O 1
ATOM 715 N N . LEU A 1 88 ? 6.557 -2.243 -14.947 1.00 93.06 88 LEU A N 1
ATOM 716 C CA . LEU A 1 88 ? 6.056 -3.429 -15.651 1.00 93.06 88 LEU A CA 1
ATOM 717 C C . LEU A 1 88 ? 6.856 -3.716 -16.927 1.00 93.06 88 LEU A C 1
ATOM 719 O O . LEU A 1 88 ? 7.244 -4.862 -17.186 1.00 93.06 88 LEU A O 1
ATOM 723 N N . LYS A 1 89 ? 7.166 -2.671 -17.702 1.00 90.25 89 LYS A N 1
ATOM 724 C CA . LYS A 1 89 ? 8.021 -2.776 -18.888 1.00 90.25 89 LYS A CA 1
ATOM 725 C C . LYS A 1 89 ? 9.427 -3.240 -18.512 1.00 90.25 89 LYS A C 1
ATOM 727 O O . LYS A 1 89 ? 9.935 -4.167 -19.140 1.00 90.25 89 LYS A O 1
ATOM 732 N N . LEU A 1 90 ? 10.035 -2.652 -17.480 1.00 88.81 90 LEU A N 1
ATOM 733 C CA . LEU A 1 90 ? 11.363 -3.048 -16.997 1.00 88.81 90 LEU A CA 1
ATOM 734 C C . LEU A 1 90 ? 11.390 -4.516 -16.557 1.00 88.81 90 LEU A C 1
ATOM 736 O O . LEU A 1 90 ? 12.238 -5.272 -17.024 1.00 88.81 90 LEU A O 1
ATOM 740 N N . LYS A 1 91 ? 10.421 -4.952 -15.745 1.00 90.44 91 LYS A N 1
ATOM 741 C CA . LYS A 1 91 ? 10.271 -6.352 -15.315 1.00 90.44 91 LYS A CA 1
ATOM 742 C C . LYS A 1 91 ? 10.133 -7.309 -16.502 1.00 90.44 91 LYS A C 1
ATOM 744 O O . LYS A 1 91 ? 10.739 -8.379 -16.510 1.00 90.44 91 LYS A O 1
ATOM 749 N N . THR A 1 92 ? 9.376 -6.919 -17.527 1.00 89.50 92 THR A N 1
ATOM 750 C CA . THR A 1 92 ? 9.209 -7.713 -18.756 1.00 89.50 92 THR A CA 1
ATOM 751 C C . THR A 1 92 ? 10.516 -7.827 -19.543 1.00 89.50 92 THR A C 1
ATOM 753 O O . THR A 1 92 ? 10.856 -8.910 -20.016 1.00 89.50 92 THR A O 1
ATOM 756 N N . LEU A 1 93 ? 11.280 -6.735 -19.651 1.00 89.69 93 LEU A N 1
ATOM 757 C CA . LEU A 1 93 ? 12.587 -6.735 -20.311 1.00 89.69 93 LEU A CA 1
ATOM 758 C C . LEU A 1 93 ? 13.602 -7.607 -19.563 1.00 89.69 93 LEU A C 1
ATOM 760 O O . LEU A 1 93 ? 14.246 -8.434 -20.202 1.00 89.69 93 LEU A O 1
ATOM 764 N N . LYS A 1 94 ? 13.689 -7.496 -18.230 1.00 88.56 94 LYS A N 1
ATOM 765 C CA . LYS A 1 94 ? 14.544 -8.361 -17.398 1.00 88.56 94 LYS A CA 1
ATOM 766 C C . LYS A 1 94 ? 14.236 -9.843 -17.615 1.00 88.56 94 LYS A C 1
ATOM 768 O O . LYS A 1 94 ? 15.128 -10.632 -17.899 1.00 88.56 94 LYS A O 1
ATOM 773 N N . ARG A 1 95 ? 12.949 -10.218 -17.589 1.00 88.69 95 ARG A N 1
ATOM 774 C CA . ARG A 1 95 ? 12.504 -11.599 -17.857 1.00 88.69 95 ARG A CA 1
ATOM 775 C C . ARG A 1 95 ? 12.881 -12.085 -19.256 1.00 88.69 95 ARG A C 1
ATOM 777 O O . ARG A 1 95 ? 13.233 -13.246 -19.417 1.00 88.69 95 ARG A O 1
ATOM 784 N N . LYS A 1 96 ? 12.780 -11.215 -20.265 1.00 90.75 96 LYS A N 1
ATOM 785 C CA . LYS A 1 96 ? 13.065 -11.571 -21.659 1.00 90.75 96 LYS A CA 1
ATOM 786 C C . LYS A 1 96 ? 14.564 -11.691 -21.950 1.00 90.75 96 LYS A C 1
ATOM 788 O O . LYS A 1 96 ? 14.938 -12.507 -22.785 1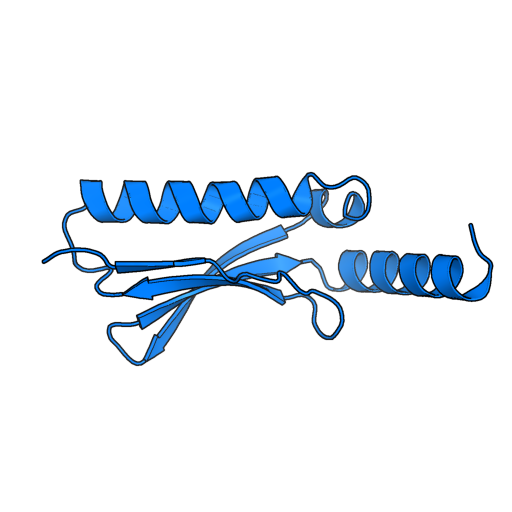.00 90.75 96 LYS A O 1
ATOM 793 N N . TYR A 1 97 ? 15.394 -10.874 -21.305 1.00 89.62 97 TYR A N 1
ATOM 794 C CA . TYR A 1 97 ? 16.809 -10.721 -21.661 1.00 89.62 97 TYR A CA 1
ATOM 795 C C . TYR A 1 97 ? 17.799 -11.13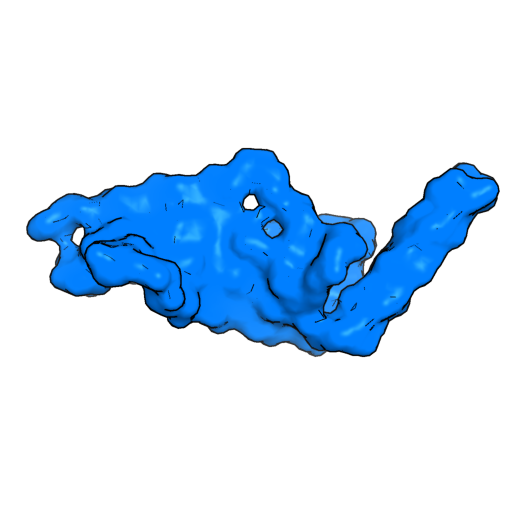8 -20.561 1.00 89.62 97 TYR A C 1
ATOM 797 O O . TYR A 1 97 ? 18.998 -11.090 -20.804 1.00 89.62 97 TYR A O 1
ATOM 805 N N . GLY A 1 98 ? 17.332 -11.569 -19.385 1.00 76.62 98 GLY A N 1
ATOM 806 C CA . GLY A 1 98 ? 18.185 -12.101 -18.313 1.00 76.62 98 GLY A CA 1
AT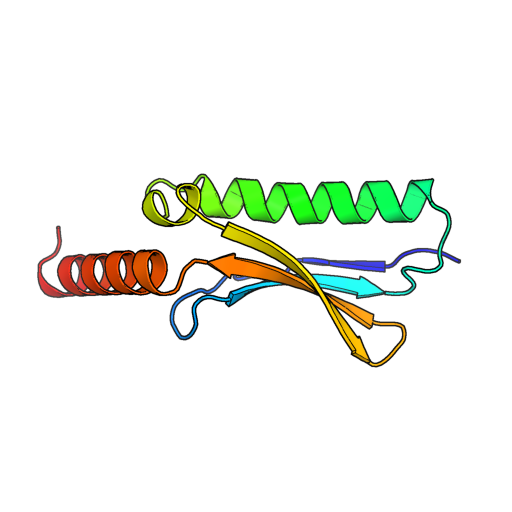OM 807 C C . GLY A 1 98 ? 19.116 -11.076 -17.654 1.00 76.62 98 GLY A C 1
ATOM 808 O O . GLY A 1 98 ? 20.133 -11.472 -17.091 1.00 76.62 98 GLY A O 1
ATOM 809 N N . VAL A 1 99 ? 18.784 -9.784 -17.752 1.00 59.97 99 VAL A N 1
ATOM 810 C CA . VAL A 1 99 ? 19.469 -8.664 -17.072 1.00 59.97 99 VAL A CA 1
ATOM 811 C C . VAL A 1 99 ? 18.832 -8.325 -15.735 1.00 59.97 99 VAL A C 1
ATOM 813 O O . VAL A 1 99 ? 17.588 -8.433 -15.627 1.00 59.97 99 VAL A O 1
#

Mean predicted aligned error: 4.25 Å